Protein AF-A0A6B2G4G6-F1 (afdb_monomer)

Mean predicted aligned error: 5.39 Å

Solvent-accessible surface area (backbone atoms only — not comparable to full-atom values): 6958 Å² total; per-residue (Å²): 133,58,72,67,57,56,54,51,54,51,52,49,52,47,44,60,73,74,49,59,78,42,44,35,88,75,37,29,32,33,39,80,47,100,86,46,69,38,18,39,53,71,60,37,51,53,51,30,52,53,29,41,55,52,16,52,54,32,55,74,70,67,55,87,80,52,57,27,56,53,31,37,52,52,25,51,40,24,54,56,36,53,54,51,31,52,59,75,40,49,65,40,55,59,46,25,74,77,41,88,49,84,85,33,51,61,68,47,40,23,32,29,76,77,39,45,64,58,88,67,98,68,85,46,85,124

Secondary structure (DSSP, 8-state):
--HHHHHHHHHHHHHHHHTGGGB-SSS-PBPSSTT-SEEEHHHHHHHHHHHHHHHHHHHHTT-TTSHHHHHHHHHHHHHHHHHHHHHHTHHHHHHHHH--SSSSSPP-EEETTT-PBP-S------

Foldseek 3Di:
DDPLVVVLVVLLVCCVVPPVVQQDPAQLAGDPDPPDLKHFQVVLVVNLVSLQVSLVSCVVVVPPPCSSVVSNVSSVSSVVLQVVLVVLLVVLVVVCVVPVDQVSADARMARNNPSYGDPDDDRRPD

Structure (mmCIF, N/CA/C/O backbone):
data_AF-A0A6B2G4G6-F1
#
_entry.id   AF-A0A6B2G4G6-F1
#
loop_
_atom_site.group_PDB
_atom_site.id
_atom_site.type_symbol
_atom_site.label_atom_id
_atom_site.label_alt_id
_atom_site.label_comp_id
_atom_site.label_asym_id
_atom_site.label_entity_id
_atom_site.label_seq_id
_atom_site.pdbx_PDB_ins_code
_atom_site.Cartn_x
_atom_site.Cartn_y
_atom_site.Cartn_z
_atom_site.occupancy
_atom_site.B_iso_or_equiv
_atom_site.auth_seq_id
_atom_site.auth_comp_id
_atom_site.auth_asym_id
_atom_site.auth_atom_id
_atom_site.pdbx_PDB_model_num
ATOM 1 N N . MET A 1 1 ? -21.001 3.746 24.123 1.00 60.12 1 MET A N 1
ATOM 2 C CA . MET A 1 1 ? -20.176 3.725 22.890 1.00 60.12 1 MET A CA 1
ATOM 3 C C . MET A 1 1 ? -20.942 4.427 21.773 1.00 60.12 1 MET A C 1
ATOM 5 O O . MET A 1 1 ? -22.042 3.983 21.464 1.00 60.12 1 MET A O 1
ATOM 9 N N . SER A 1 2 ? -20.405 5.527 21.229 1.00 82.81 2 SER A N 1
ATOM 10 C CA . SER A 1 2 ? -21.056 6.351 20.190 1.00 82.81 2 SER A CA 1
A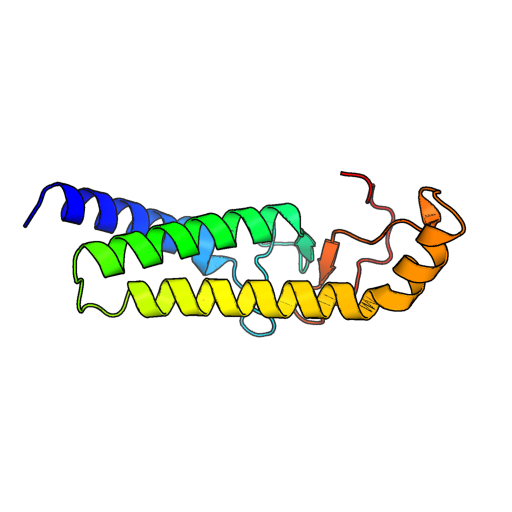TOM 11 C C . SER A 1 2 ? -21.391 5.540 18.924 1.00 82.81 2 SER A C 1
ATOM 13 O O . SER A 1 2 ? -20.616 4.662 18.540 1.00 82.81 2 SER A O 1
ATOM 15 N N . ASP A 1 3 ? -22.519 5.831 18.263 1.00 88.19 3 ASP A N 1
ATOM 16 C CA . ASP A 1 3 ? -22.937 5.181 17.004 1.00 88.19 3 ASP A CA 1
ATOM 17 C C . ASP A 1 3 ? -21.853 5.284 15.913 1.00 88.19 3 ASP A C 1
ATOM 19 O O . ASP A 1 3 ? -21.545 4.311 15.221 1.00 88.19 3 ASP A O 1
ATOM 23 N N . LYS A 1 4 ? -21.164 6.433 15.851 1.00 88.25 4 LYS A N 1
ATOM 24 C CA . LYS A 1 4 ? -20.021 6.665 14.952 1.00 88.25 4 LYS A CA 1
ATOM 25 C C . LYS A 1 4 ? -18.893 5.656 15.186 1.00 88.25 4 LYS A C 1
ATOM 27 O O . LYS A 1 4 ? -18.374 5.078 14.237 1.00 88.25 4 LYS A O 1
ATOM 32 N N . MET A 1 5 ? -18.569 5.384 16.450 1.00 89.19 5 MET A N 1
ATOM 33 C CA . MET A 1 5 ? -17.519 4.432 16.821 1.00 89.19 5 MET A CA 1
ATOM 34 C C . MET A 1 5 ? -17.897 2.992 16.439 1.00 89.19 5 MET A C 1
ATOM 36 O O . MET A 1 5 ? -17.041 2.217 16.020 1.00 89.19 5 MET A O 1
ATOM 40 N N . LYS A 1 6 ? -19.178 2.612 16.549 1.00 91.00 6 LYS A N 1
ATOM 41 C CA . LYS A 1 6 ? -19.642 1.278 16.123 1.00 91.00 6 LYS A CA 1
ATOM 42 C C . LYS A 1 6 ? -19.484 1.092 14.612 1.00 91.00 6 LYS A C 1
ATOM 44 O O . LYS A 1 6 ? -18.947 0.073 14.182 1.00 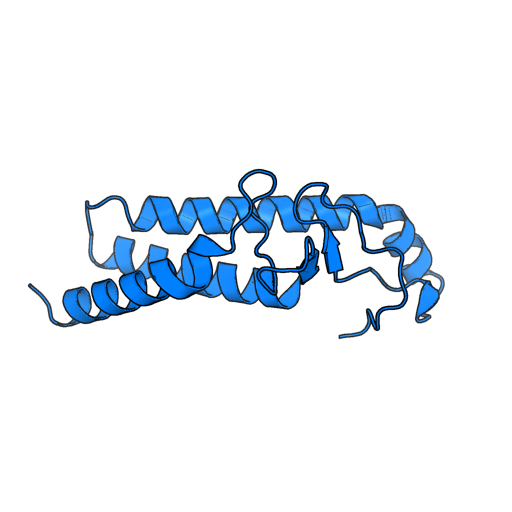91.00 6 LYS A O 1
ATOM 49 N N . LYS A 1 7 ? -19.889 2.091 13.819 1.00 93.19 7 LYS A N 1
ATOM 50 C CA . LYS A 1 7 ? -19.714 2.090 12.355 1.00 93.19 7 LYS A CA 1
ATOM 51 C C . LYS A 1 7 ? -18.239 2.030 11.963 1.00 93.19 7 LYS A C 1
ATOM 53 O O . LYS A 1 7 ? -17.868 1.211 11.130 1.00 93.19 7 LYS A O 1
ATOM 58 N N . LEU A 1 8 ? -17.390 2.818 12.619 1.00 94.19 8 LEU A N 1
ATOM 59 C CA . LEU A 1 8 ? -15.960 2.846 12.325 1.00 94.19 8 LEU A CA 1
ATOM 60 C C . LEU A 1 8 ? -15.270 1.506 12.633 1.00 94.19 8 LEU A C 1
ATOM 62 O O . LEU A 1 8 ? -14.491 1.017 11.819 1.00 94.19 8 LEU A O 1
ATOM 66 N N . LYS A 1 9 ? -15.620 0.842 13.745 1.00 93.31 9 LYS A N 1
ATOM 67 C CA . LYS A 1 9 ? -15.131 -0.520 14.031 1.00 93.31 9 LYS A CA 1
ATOM 68 C C . LYS A 1 9 ? -15.589 -1.543 12.991 1.00 93.31 9 LYS A C 1
ATOM 70 O O . LYS A 1 9 ? -14.820 -2.441 12.659 1.00 93.31 9 LYS A O 1
ATOM 75 N N . LYS A 1 10 ? -16.807 -1.402 12.459 1.00 95.75 10 LYS A N 1
ATOM 76 C CA . LYS A 1 10 ? -17.302 -2.248 11.364 1.00 95.75 10 LYS A CA 1
ATOM 77 C C . LYS A 1 10 ? -16.481 -2.045 10.086 1.00 95.75 10 LYS A C 1
ATOM 79 O O . LYS A 1 10 ? -16.054 -3.028 9.494 1.00 95.75 10 LYS A O 1
ATOM 84 N N . TYR A 1 11 ? -16.198 -0.800 9.699 1.00 95.44 11 TYR A N 1
ATOM 85 C CA . TYR A 1 11 ? -15.346 -0.520 8.536 1.00 95.44 11 TYR A CA 1
ATOM 86 C C . TYR A 1 11 ? -13.918 -1.025 8.719 1.00 95.44 11 TYR A C 1
ATOM 88 O O . TYR A 1 11 ? -13.370 -1.635 7.809 1.00 95.44 11 TYR A O 1
ATOM 96 N N . TYR A 1 12 ? -13.342 -0.853 9.908 1.00 96.19 12 TYR A N 1
ATOM 97 C CA . TYR A 1 12 ? -12.037 -1.429 10.220 1.00 96.19 12 TYR A CA 1
ATOM 98 C C . TYR A 1 12 ? -12.035 -2.954 10.101 1.00 96.19 12 TYR A C 1
ATOM 100 O O . TYR A 1 12 ? -11.097 -3.518 9.552 1.00 96.19 12 TYR A O 1
ATOM 108 N N . SER A 1 13 ? -13.093 -3.627 10.565 1.00 96.56 13 SER A N 1
ATOM 109 C CA . SER A 1 13 ? -13.232 -5.073 10.381 1.00 96.56 13 SER A CA 1
ATOM 110 C C . SER A 1 13 ? -13.229 -5.453 8.899 1.00 96.56 13 SER A C 1
ATOM 112 O O . SER A 1 13 ? -12.512 -6.376 8.533 1.00 96.56 13 SER A O 1
ATOM 114 N N . TYR A 1 14 ? -13.934 -4.714 8.036 1.00 97.00 14 TYR A N 1
ATOM 115 C CA . TYR A 1 14 ? -13.871 -4.949 6.591 1.00 97.00 14 TYR A CA 1
ATOM 116 C C . TYR A 1 14 ? -12.460 -4.762 6.037 1.00 97.00 14 TYR A C 1
ATOM 118 O O . TYR A 1 14 ? -11.921 -5.694 5.453 1.00 97.00 14 TYR A O 1
ATOM 126 N N . ILE A 1 15 ? -11.817 -3.626 6.315 1.00 96.75 15 ILE A N 1
ATOM 127 C CA . ILE A 1 15 ? -10.438 -3.344 5.887 1.00 96.75 15 ILE A CA 1
ATOM 128 C C . ILE A 1 15 ? -9.482 -4.473 6.301 1.00 96.75 15 ILE A C 1
ATOM 130 O O . ILE A 1 15 ? -8.673 -4.936 5.496 1.00 96.75 15 ILE A O 1
ATOM 134 N N . LYS A 1 16 ? -9.606 -4.951 7.542 1.00 95.88 16 LYS A N 1
ATOM 135 C CA . LYS A 1 16 ? -8.754 -6.001 8.101 1.00 95.88 16 LYS A CA 1
ATOM 136 C C . LYS A 1 16 ? -8.915 -7.353 7.407 1.00 95.88 16 LYS A C 1
ATOM 138 O O . LYS A 1 16 ? -7.971 -8.134 7.406 1.00 95.88 16 LYS A O 1
ATOM 143 N N . H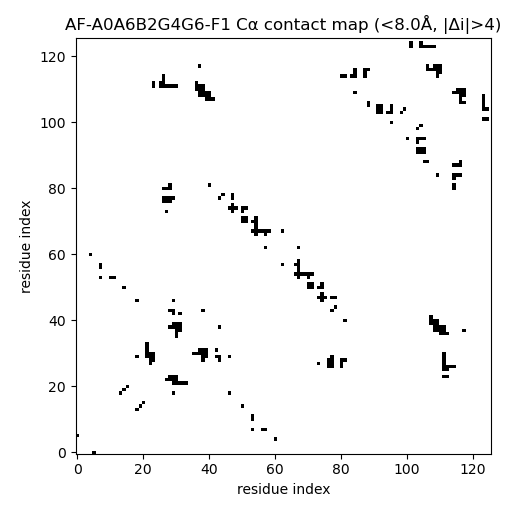IS A 1 17 ? -10.082 -7.631 6.835 1.00 95.00 17 HIS A N 1
ATOM 144 C CA . HIS A 1 17 ? -10.363 -8.902 6.171 1.00 95.00 17 HIS A CA 1
ATOM 145 C C . HIS A 1 17 ? -10.272 -8.837 4.645 1.00 95.00 17 HIS A C 1
ATOM 147 O O . HIS A 1 17 ? -10.121 -9.885 4.030 1.00 95.00 17 HIS A O 1
ATOM 153 N N . THR A 1 18 ? -10.353 -7.651 4.033 1.00 93.50 18 THR A N 1
ATOM 154 C CA . THR A 1 18 ? -10.410 -7.521 2.566 1.00 93.50 18 THR A CA 1
ATOM 155 C C . THR A 1 18 ? -9.251 -6.750 1.949 1.00 93.50 18 THR A C 1
ATOM 157 O O . THR A 1 18 ? -9.052 -6.869 0.750 1.00 93.50 18 THR A O 1
ATOM 160 N N . ILE A 1 19 ? -8.521 -5.927 2.712 1.00 94.62 19 ILE A N 1
ATOM 161 C CA . ILE A 1 19 ? -7.429 -5.091 2.180 1.00 94.62 19 ILE A CA 1
ATOM 162 C C . ILE A 1 19 ? -6.097 -5.498 2.802 1.00 94.62 19 ILE A C 1
ATOM 164 O O . ILE A 1 19 ? -5.180 -5.894 2.092 1.00 94.62 19 ILE A O 1
ATOM 168 N N . LEU A 1 20 ? -5.992 -5.436 4.134 1.00 95.06 20 LEU A N 1
ATOM 169 C CA . LEU A 1 20 ? -4.731 -5.697 4.839 1.00 95.06 20 LEU A CA 1
ATOM 170 C C . LEU A 1 20 ? -4.097 -7.070 4.549 1.00 95.06 20 LEU A C 1
ATOM 172 O O . LEU A 1 20 ? -2.871 -7.108 4.468 1.00 95.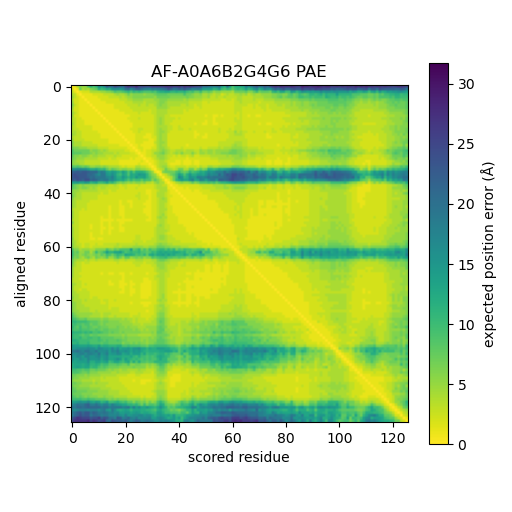06 20 LEU A O 1
ATOM 176 N N . PRO A 1 21 ? -4.855 -8.171 4.350 1.00 93.25 21 PRO A N 1
ATOM 177 C CA . PRO A 1 21 ? -4.256 -9.473 4.053 1.00 93.25 21 PRO A CA 1
ATOM 178 C C . PRO A 1 21 ? -3.446 -9.507 2.752 1.00 93.25 21 PRO A C 1
ATOM 180 O O . PRO A 1 21 ? -2.545 -10.325 2.629 1.00 93.25 21 PRO A O 1
ATOM 183 N N . TYR A 1 22 ? -3.740 -8.608 1.810 1.00 92.56 22 TYR A N 1
ATOM 184 C CA . TYR A 1 22 ? -3.100 -8.570 0.494 1.00 92.56 22 TYR A CA 1
ATOM 185 C C . TYR A 1 22 ? -1.863 -7.666 0.445 1.00 92.56 22 TYR A C 1
ATOM 187 O O . TYR A 1 22 ? -1.264 -7.509 -0.621 1.00 92.56 22 TYR A O 1
ATOM 195 N N . GLN A 1 23 ? -1.475 -7.041 1.565 1.00 94.12 23 GLN A N 1
ATOM 196 C CA . GLN A 1 23 ? -0.286 -6.196 1.613 1.00 94.12 23 GLN A CA 1
ATOM 197 C C . GLN A 1 23 ? 0.991 -7.035 1.747 1.00 94.12 23 GLN A C 1
ATOM 199 O O . GLN A 1 23 ? 1.160 -7.784 2.707 1.00 94.12 23 GLN A O 1
ATOM 204 N N . SER A 1 24 ? 1.942 -6.837 0.837 1.00 93.12 24 SER A N 1
ATOM 205 C CA . SER A 1 24 ? 3.273 -7.447 0.915 1.00 93.12 24 SER A CA 1
ATOM 206 C C . SER A 1 24 ? 4.071 -6.973 2.140 1.00 93.12 24 SER A C 1
ATOM 208 O O . SER A 1 24 ? 4.071 -5.796 2.523 1.00 93.12 24 SER A O 1
ATOM 210 N N . SER A 1 25 ? 4.825 -7.889 2.749 1.00 90.56 25 SER A N 1
ATOM 211 C CA . SER A 1 25 ? 5.717 -7.575 3.870 1.00 90.56 25 SER A CA 1
ATOM 212 C C . SER A 1 25 ? 6.951 -6.782 3.451 1.00 90.56 25 SER A C 1
ATOM 214 O O . SER A 1 25 ? 7.467 -6.019 4.266 1.00 90.56 25 SER A O 1
ATOM 216 N N . ASP A 1 26 ? 7.399 -6.909 2.204 1.00 90.81 26 ASP A N 1
ATOM 217 C CA . ASP A 1 26 ? 8.628 -6.277 1.719 1.00 90.81 26 ASP A CA 1
ATOM 218 C C . ASP A 1 26 ? 8.383 -4.798 1.413 1.00 90.81 26 ASP A C 1
ATOM 220 O O . ASP A 1 26 ? 8.716 -3.917 2.212 1.00 90.81 26 ASP A O 1
ATOM 224 N N . LEU A 1 27 ? 7.696 -4.518 0.305 1.00 92.81 27 LEU A N 1
ATOM 225 C CA . LEU A 1 27 ? 7.444 -3.157 -0.156 1.00 92.81 27 LEU A CA 1
ATOM 226 C C . LEU A 1 27 ? 6.130 -2.586 0.383 1.00 92.81 27 LEU A C 1
ATOM 228 O O . LEU A 1 27 ? 5.944 -1.377 0.414 1.00 92.81 27 LEU A O 1
ATOM 232 N N . GLY A 1 28 ? 5.198 -3.390 0.883 1.00 94.38 28 GLY A N 1
ATOM 233 C CA . GLY A 1 28 ? 3.908 -2.850 1.315 1.00 94.38 28 GLY A CA 1
ATOM 234 C C . GLY A 1 28 ? 2.986 -2.469 0.156 1.00 94.38 28 GLY A C 1
ATOM 235 O O . GLY A 1 28 ? 2.030 -1.728 0.375 1.00 94.38 28 GLY A O 1
ATOM 236 N N . LEU A 1 29 ? 3.265 -2.959 -1.053 1.00 95.25 29 LEU A N 1
ATOM 237 C CA . LEU A 1 29 ? 2.312 -2.966 -2.161 1.00 95.25 29 LEU A CA 1
ATOM 238 C C . LEU A 1 29 ? 1.245 -4.039 -1.920 1.00 95.25 29 LEU A C 1
ATOM 240 O O . LEU A 1 29 ? 1.546 -5.102 -1.374 1.00 95.25 29 LEU A O 1
ATOM 244 N N . PHE A 1 30 ? 0.021 -3.752 -2.334 1.00 94.50 30 PHE A N 1
ATOM 245 C CA . PHE A 1 30 ? -1.109 -4.664 -2.369 1.00 94.50 30 PHE A CA 1
ATOM 246 C C . PHE A 1 30 ? -1.102 -5.451 -3.675 1.00 94.50 30 PHE A C 1
ATOM 248 O O . PHE A 1 30 ? -1.034 -4.854 -4.758 1.00 94.50 30 PHE A O 1
ATOM 255 N N . SER A 1 31 ? -1.189 -6.775 -3.560 1.00 91.94 31 SER A N 1
ATOM 256 C CA . SER A 1 31 ? -1.441 -7.640 -4.709 1.00 91.94 31 SER A CA 1
ATOM 257 C C . SER A 1 31 ? -2.900 -7.535 -5.154 1.00 91.94 31 SER A C 1
ATOM 259 O O . SER A 1 31 ? -3.803 -7.333 -4.339 1.00 91.94 31 SER A O 1
ATOM 261 N N . ARG A 1 32 ? -3.124 -7.677 -6.462 1.00 77.19 32 ARG A N 1
ATOM 262 C CA . ARG A 1 32 ? -4.456 -7.707 -7.071 1.00 77.19 32 ARG A CA 1
ATOM 263 C C . ARG A 1 32 ? -5.208 -9.014 -6.764 1.00 77.19 32 ARG A C 1
ATOM 265 O O . ARG A 1 32 ? -6.429 -8.966 -6.650 1.00 77.19 32 ARG A O 1
ATOM 272 N N . PHE A 1 33 ? -4.504 -10.144 -6.600 1.00 65.06 33 PHE A N 1
ATOM 273 C CA . PHE A 1 33 ? -5.071 -11.477 -6.317 1.00 65.06 33 PHE A CA 1
ATOM 274 C C . PHE A 1 33 ? -4.050 -12.409 -5.637 1.00 65.06 33 PHE A C 1
ATOM 276 O O . PHE A 1 33 ? -2.850 -12.244 -5.816 1.00 65.06 33 PHE A O 1
ATOM 283 N N . ASP A 1 34 ? -4.518 -13.452 -4.939 1.00 58.59 34 ASP A N 1
ATOM 284 C CA . ASP A 1 34 ? -3.664 -14.427 -4.224 1.00 58.59 34 ASP A CA 1
ATOM 285 C C . ASP A 1 34 ? -2.633 -15.170 -5.106 1.00 58.59 34 ASP A C 1
ATOM 287 O O . ASP A 1 34 ? -1.708 -15.779 -4.574 1.00 58.59 34 ASP A O 1
ATOM 291 N N . SER A 1 35 ? -2.777 -15.152 -6.438 1.00 57.66 35 SER A 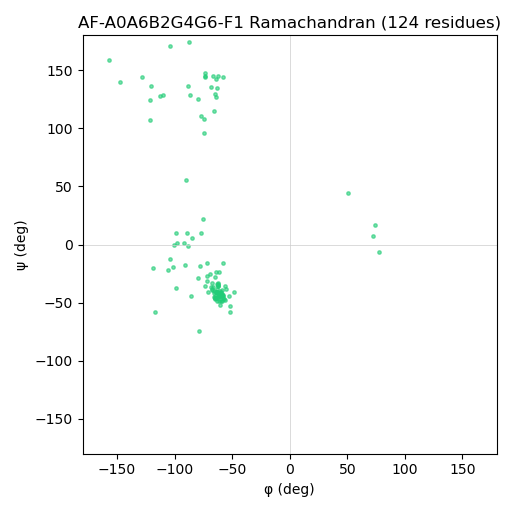N 1
ATOM 292 C CA . SER A 1 35 ? -1.910 -15.891 -7.369 1.00 57.66 35 SER A CA 1
ATOM 293 C C . SER A 1 35 ? -0.881 -15.045 -8.119 1.00 57.66 35 SER A C 1
ATOM 295 O O . SER A 1 35 ? 0.012 -15.624 -8.734 1.00 57.66 35 SER A O 1
ATOM 297 N N . ASP A 1 36 ? -0.993 -13.714 -8.092 1.00 70.00 36 ASP A N 1
ATOM 298 C CA . ASP A 1 36 ? -0.089 -12.833 -8.832 1.00 70.00 36 ASP A CA 1
ATOM 299 C C . ASP A 1 36 ? 0.825 -12.069 -7.875 1.00 70.00 36 ASP A C 1
ATOM 301 O O . ASP A 1 36 ? 0.376 -11.369 -6.966 1.00 70.00 36 ASP A O 1
ATOM 305 N N . ASN A 1 37 ? 2.131 -12.128 -8.133 1.00 87.56 37 ASN A N 1
ATOM 306 C CA . ASN A 1 37 ? 3.140 -11.337 -7.420 1.00 87.56 37 ASN A CA 1
ATOM 307 C C . ASN A 1 37 ? 3.137 -9.862 -7.859 1.00 87.56 37 ASN A C 1
ATOM 309 O O . ASN A 1 37 ? 4.142 -9.174 -7.702 1.00 87.56 37 ASN A O 1
ATOM 313 N N . PHE A 1 38 ? 2.036 -9.362 -8.426 1.00 90.44 38 PHE A N 1
ATOM 314 C CA . PHE A 1 38 ? 1.967 -8.050 -9.057 1.00 90.44 38 PHE A CA 1
ATOM 315 C C . PHE A 1 38 ? 0.920 -7.138 -8.413 1.00 90.44 38 PHE A C 1
ATOM 317 O O . PHE A 1 38 ? -0.216 -7.527 -8.139 1.00 90.44 38 PHE A O 1
ATOM 324 N N . GLY A 1 39 ? 1.315 -5.884 -8.201 1.00 92.12 39 GLY A N 1
ATOM 325 C CA . GLY A 1 39 ? 0.478 -4.810 -7.690 1.00 92.12 39 GLY A CA 1
ATOM 326 C C . GLY A 1 39 ? 0.258 -3.747 -8.758 1.00 92.12 39 GLY A C 1
ATOM 327 O O . GLY A 1 39 ? 1.210 -3.225 -9.340 1.00 92.12 39 GLY A O 1
ATOM 328 N N . HIS A 1 40 ? -1.005 -3.401 -9.007 1.00 92.19 40 HIS A N 1
ATOM 329 C CA . HIS A 1 40 ? -1.354 -2.330 -9.934 1.00 92.19 40 HIS A CA 1
ATOM 330 C C . HIS A 1 40 ? -1.404 -0.977 -9.213 1.00 92.19 40 HIS A C 1
ATOM 332 O O . HIS A 1 40 ? -2.015 -0.866 -8.143 1.00 92.19 40 HIS A O 1
ATOM 338 N N . VAL A 1 41 ? -0.841 0.077 -9.815 1.00 92.44 41 VAL A N 1
ATOM 339 C CA . VAL A 1 41 ? -0.779 1.435 -9.230 1.00 92.44 41 VAL A CA 1
ATOM 340 C C . VAL A 1 41 ? -2.152 1.914 -8.771 1.00 92.44 41 VAL A C 1
ATOM 342 O O . VAL A 1 41 ? -2.327 2.289 -7.615 1.00 92.44 41 VAL A O 1
ATOM 345 N N . ARG A 1 42 ? -3.148 1.870 -9.664 1.00 92.50 42 ARG A N 1
ATOM 346 C CA . ARG A 1 42 ? -4.506 2.368 -9.382 1.00 92.50 42 ARG A CA 1
ATOM 347 C C . ARG A 1 42 ? -5.154 1.680 -8.177 1.00 92.50 42 ARG A C 1
ATOM 349 O O . ARG A 1 42 ? -5.758 2.344 -7.342 1.00 92.50 42 ARG A O 1
ATOM 356 N N . GLU A 1 43 ? -5.016 0.362 -8.074 1.00 92.88 43 GLU A N 1
ATOM 357 C CA . GLU A 1 43 ? -5.630 -0.422 -6.995 1.00 92.88 43 GLU A CA 1
ATOM 358 C C . GLU A 1 43 ? -4.949 -0.148 -5.659 1.00 92.88 43 GLU A C 1
ATOM 360 O O . GLU A 1 43 ? -5.616 0.051 -4.644 1.00 92.88 43 GLU A O 1
ATOM 365 N N . ASN A 1 44 ? -3.622 -0.039 -5.685 1.00 95.75 44 ASN A N 1
ATOM 366 C CA . ASN A 1 44 ? -2.829 0.358 -4.533 1.00 95.75 44 ASN A CA 1
ATOM 367 C C . ASN A 1 44 ? -3.221 1.755 -4.035 1.00 95.75 44 ASN A C 1
ATOM 369 O O . ASN A 1 44 ? -3.432 1.941 -2.838 1.00 95.75 44 ASN A O 1
ATOM 373 N N . VAL A 1 45 ? -3.411 2.721 -4.940 1.00 96.50 45 VAL A N 1
ATOM 374 C CA . VAL A 1 45 ? -3.876 4.072 -4.587 1.00 96.50 45 VAL A CA 1
ATOM 375 C C . VAL A 1 45 ? -5.272 4.037 -3.953 1.00 96.50 45 VAL A C 1
ATOM 377 O O . VAL A 1 45 ? -5.494 4.702 -2.941 1.00 96.50 45 VAL A O 1
ATOM 380 N N . TYR A 1 46 ? -6.207 3.234 -4.470 1.00 96.00 46 TYR A N 1
ATOM 381 C CA . TYR A 1 46 ? -7.527 3.074 -3.843 1.00 96.00 46 TYR A CA 1
ATOM 382 C C . TYR A 1 46 ? -7.442 2.464 -2.440 1.00 96.00 46 TYR A C 1
ATOM 384 O O . TYR A 1 46 ? -8.113 2.948 -1.522 1.00 96.00 46 TYR A O 1
ATOM 392 N N . CYS A 1 47 ? -6.579 1.464 -2.243 1.00 96.06 47 CYS A N 1
ATOM 393 C CA . CYS A 1 47 ? -6.321 0.890 -0.924 1.00 96.06 47 CYS A CA 1
ATOM 394 C C . CYS A 1 47 ? -5.750 1.946 0.034 1.00 96.06 47 CYS A C 1
ATOM 396 O O . CYS A 1 47 ? -6.278 2.126 1.130 1.00 96.06 47 CYS A O 1
ATOM 398 N N . VAL A 1 48 ? -4.737 2.708 -0.392 1.00 97.69 48 VAL A N 1
ATOM 399 C CA . VAL A 1 48 ? -4.131 3.798 0.393 1.00 97.69 48 VAL A CA 1
ATOM 400 C C . VAL A 1 48 ? -5.170 4.831 0.817 1.00 97.69 48 VAL A C 1
ATOM 402 O O . VAL A 1 48 ? -5.214 5.192 1.992 1.00 97.69 48 VAL A O 1
ATOM 405 N N . ILE A 1 49 ? -6.020 5.297 -0.103 1.00 97.75 49 ILE A N 1
ATOM 406 C CA . ILE A 1 49 ? -7.056 6.295 0.205 1.00 97.75 49 ILE A CA 1
ATOM 407 C C . ILE A 1 49 ? -8.024 5.749 1.259 1.00 97.75 49 ILE A C 1
ATOM 409 O O . ILE A 1 49 ? -8.358 6.457 2.209 1.00 97.75 49 ILE A O 1
ATOM 413 N N . CYS A 1 50 ? -8.443 4.487 1.127 1.00 97.12 50 CYS A N 1
ATOM 414 C CA . CYS A 1 50 ? -9.317 3.830 2.097 1.00 97.12 50 CYS A CA 1
ATOM 415 C C . CYS A 1 50 ? -8.682 3.784 3.498 1.00 97.12 50 CYS A C 1
ATOM 417 O O . CYS A 1 50 ? -9.307 4.190 4.482 1.00 97.12 50 CYS A O 1
ATOM 419 N N . LEU A 1 51 ? -7.423 3.347 3.581 1.00 98.00 51 LEU A N 1
ATOM 420 C CA . LEU A 1 51 ? -6.668 3.237 4.830 1.00 98.00 51 LEU A CA 1
ATOM 421 C C . LEU A 1 51 ? -6.427 4.602 5.479 1.00 98.00 51 LEU A C 1
ATOM 423 O O . LEU A 1 51 ? -6.639 4.763 6.681 1.00 98.00 51 LEU A O 1
ATOM 427 N N . TRP A 1 52 ? -6.041 5.598 4.682 1.00 98.06 52 TRP A N 1
ATOM 428 C CA . TRP A 1 52 ? -5.795 6.960 5.145 1.00 98.06 52 TRP A CA 1
ATOM 429 C C . TRP A 1 52 ? -7.074 7.636 5.647 1.00 98.06 52 TRP A C 1
ATOM 431 O O . TRP A 1 52 ? -7.096 8.224 6.725 1.00 98.06 52 TRP A O 1
ATOM 441 N N . ALA A 1 53 ? -8.183 7.510 4.916 1.00 97.44 53 ALA A N 1
ATOM 442 C CA . ALA A 1 53 ? -9.464 8.056 5.357 1.00 97.44 53 ALA A CA 1
ATOM 443 C C . ALA A 1 53 ? -9.927 7.415 6.677 1.00 97.44 53 ALA A C 1
ATOM 445 O O . ALA A 1 53 ? -10.388 8.111 7.586 1.00 97.44 53 ALA A O 1
ATOM 446 N N . ALA A 1 54 ? -9.766 6.095 6.813 1.00 96.56 54 ALA A N 1
ATOM 447 C CA . ALA A 1 54 ? -10.085 5.386 8.045 1.00 96.56 54 ALA A CA 1
ATOM 448 C C . ALA A 1 54 ? -9.163 5.794 9.208 1.00 96.56 54 ALA A C 1
ATOM 450 O O . ALA A 1 54 ? -9.655 5.982 10.323 1.00 96.56 54 ALA A O 1
ATOM 451 N N . SER A 1 55 ? -7.861 5.995 8.968 1.00 97.06 55 SER A N 1
ATOM 452 C CA . SER A 1 55 ? -6.922 6.450 10.002 1.00 97.06 55 SER A CA 1
ATOM 453 C C . SER A 1 55 ? -7.297 7.836 10.531 1.00 97.06 55 SER A C 1
ATOM 455 O O . SER A 1 55 ? -7.385 8.025 11.745 1.00 97.06 55 SER A O 1
ATOM 457 N N . LEU A 1 56 ? -7.626 8.779 9.641 1.00 96.62 56 LEU A N 1
ATOM 458 C CA . LEU A 1 56 ? -8.105 10.112 10.007 1.00 96.62 56 LEU A CA 1
ATOM 459 C C . LEU A 1 56 ? -9.402 10.048 10.819 1.00 96.62 56 LEU A C 1
ATOM 461 O O . LEU A 1 56 ? -9.536 10.750 11.821 1.00 96.62 56 LEU A O 1
ATOM 465 N N . ALA A 1 57 ? -10.339 9.177 10.436 1.00 95.75 57 ALA A N 1
ATOM 466 C CA . ALA A 1 57 ? -11.580 8.989 11.180 1.00 95.75 57 ALA A CA 1
ATOM 467 C C . ALA A 1 57 ? -11.334 8.447 12.600 1.00 95.75 57 ALA A C 1
ATOM 469 O O . ALA A 1 57 ? -11.999 8.897 13.532 1.00 95.75 57 ALA A O 1
ATOM 470 N N . PHE A 1 58 ? -10.374 7.530 12.785 1.00 95.06 58 PHE A N 1
ATOM 471 C CA . PHE A 1 58 ? -9.985 7.032 14.113 1.00 95.06 58 PHE A CA 1
ATOM 472 C C . PHE A 1 58 ? -9.302 8.103 14.969 1.00 95.06 58 PHE A C 1
ATOM 474 O O . PHE A 1 58 ? -9.606 8.198 16.157 1.00 95.06 58 PHE A O 1
ATOM 481 N N . LYS A 1 59 ? -8.448 8.945 14.373 1.00 94.25 59 LYS A N 1
ATOM 482 C CA . LYS A 1 59 ? -7.849 10.102 15.062 1.00 94.25 59 LYS A CA 1
ATOM 483 C C . LYS A 1 59 ? -8.913 11.106 15.499 1.00 94.25 59 LYS A C 1
ATOM 485 O O . LYS A 1 59 ? -8.869 11.603 16.615 1.00 94.25 59 LYS A O 1
ATOM 490 N N . TYR A 1 60 ? -9.897 11.374 14.640 1.00 93.94 60 TYR A N 1
ATOM 491 C CA . TYR A 1 60 ? -10.971 12.323 14.933 1.00 93.94 60 TYR A CA 1
ATOM 492 C C . TYR A 1 60 ? -11.829 11.911 16.137 1.00 93.94 60 TYR A C 1
ATOM 494 O O . TYR A 1 60 ? -12.301 12.765 16.882 1.00 93.94 60 TYR A O 1
ATOM 502 N N . VAL A 1 61 ? -12.046 10.607 16.335 1.00 92.06 61 VAL A N 1
ATOM 503 C CA . VAL A 1 61 ? -12.801 10.088 17.489 1.00 92.06 61 VAL A CA 1
ATOM 504 C C . VAL A 1 61 ? -11.925 9.803 18.714 1.00 92.06 61 VAL A C 1
ATOM 506 O O . VAL A 1 61 ? -12.427 9.192 19.657 1.00 92.06 61 VAL A O 1
ATOM 509 N N . ASP A 1 62 ? -10.655 10.224 18.684 1.00 86.69 62 ASP A N 1
ATOM 510 C CA . ASP A 1 62 ? -9.654 10.045 19.744 1.00 86.69 62 ASP A CA 1
ATOM 511 C C . ASP A 1 62 ? -9.548 8.588 20.236 1.00 86.69 62 ASP A C 1
ATOM 513 O O . ASP A 1 62 ? -9.563 8.273 21.427 1.00 86.69 62 ASP A O 1
ATOM 517 N N . ASP A 1 63 ? -9.524 7.647 19.285 1.00 85.94 63 ASP A N 1
ATOM 518 C CA . ASP A 1 63 ? -9.410 6.228 19.607 1.00 85.94 63 ASP A CA 1
ATOM 519 C C . ASP A 1 63 ? -7.964 5.859 19.985 1.00 85.94 63 ASP A C 1
ATOM 521 O O . ASP A 1 63 ? -7.074 5.779 19.139 1.00 85.94 63 ASP A O 1
ATOM 525 N N . ALA A 1 64 ? -7.745 5.542 21.262 1.00 86.50 64 ALA A N 1
ATOM 526 C CA . ALA A 1 64 ? -6.437 5.159 21.802 1.00 86.50 64 ALA A CA 1
ATOM 527 C C . ALA A 1 64 ? -6.000 3.714 21.468 1.00 86.50 64 ALA A C 1
ATOM 529 O O . ALA A 1 64 ? -5.030 3.215 22.034 1.00 86.50 64 ALA A O 1
ATOM 530 N N . SER A 1 65 ? -6.700 2.995 20.581 1.00 87.31 65 SER A N 1
ATOM 531 C CA . SER A 1 65 ? -6.433 1.566 20.353 1.00 87.31 65 SER A CA 1
ATOM 532 C C . SER A 1 65 ? -5.317 1.269 19.345 1.00 87.31 65 SER A C 1
ATOM 534 O O . SER A 1 65 ? -5.118 0.112 18.983 1.00 87.31 65 SER A O 1
ATOM 536 N N . GLY A 1 66 ? -4.618 2.296 18.852 1.00 92.38 66 GLY A N 1
ATOM 537 C CA . GLY A 1 66 ? -3.511 2.156 17.896 1.00 92.38 66 GLY A CA 1
ATOM 538 C C . GLY A 1 66 ? -3.935 1.895 16.446 1.00 92.38 66 GLY A C 1
ATOM 539 O O . GLY A 1 66 ? -3.096 1.950 15.552 1.00 92.38 66 GLY A O 1
ATOM 540 N N . LYS A 1 67 ? -5.232 1.693 16.173 1.00 94.56 67 LYS A N 1
ATOM 541 C CA . LYS A 1 67 ? -5.753 1.443 14.814 1.00 94.56 67 LYS A CA 1
ATOM 542 C C . LYS A 1 67 ? -5.436 2.569 13.837 1.00 94.56 67 LYS A C 1
ATOM 544 O O . LYS A 1 67 ? -5.121 2.307 12.684 1.00 94.56 67 LYS A O 1
ATOM 549 N N . ALA A 1 68 ? -5.512 3.819 14.293 1.00 95.94 68 ALA A N 1
ATOM 550 C CA . ALA A 1 68 ? -5.132 4.963 13.472 1.00 95.94 68 ALA A CA 1
ATOM 551 C C . ALA A 1 68 ? -3.682 4.845 12.981 1.00 95.94 68 ALA A C 1
ATOM 553 O O . ALA A 1 68 ? -3.426 5.013 11.793 1.00 95.94 68 ALA A O 1
ATOM 554 N N . TYR A 1 69 ? -2.766 4.511 13.892 1.00 96.31 69 TYR A N 1
ATOM 555 C CA . TYR A 1 69 ? -1.343 4.373 13.603 1.00 96.31 69 TYR A CA 1
ATOM 556 C C . TYR A 1 69 ? -1.070 3.213 12.641 1.00 96.31 69 TYR A C 1
ATOM 558 O O . TYR A 1 69 ? -0.369 3.397 11.653 1.00 96.31 69 TYR A O 1
ATOM 566 N N . GLU A 1 70 ? -1.671 2.043 12.889 1.00 96.00 70 GLU A N 1
ATOM 567 C CA . GLU A 1 70 ? -1.580 0.874 12.003 1.00 96.00 70 GLU A CA 1
ATOM 568 C C . GLU A 1 70 ? -1.957 1.243 10.560 1.00 96.00 70 GLU A C 1
ATOM 570 O O . GLU A 1 70 ? -1.136 1.126 9.653 1.00 96.00 70 GLU A O 1
ATOM 575 N N . LEU A 1 71 ? -3.171 1.767 10.359 1.00 97.69 71 LEU A N 1
ATOM 576 C CA . LEU A 1 71 ? -3.690 2.099 9.030 1.00 97.69 71 LEU A CA 1
ATOM 577 C C . LEU A 1 71 ? -2.867 3.191 8.332 1.00 97.69 71 LEU A C 1
ATOM 579 O O . LEU A 1 71 ? -2.618 3.113 7.129 1.00 97.69 71 LEU A O 1
ATOM 583 N N . GLU A 1 72 ? -2.445 4.209 9.081 1.00 97.56 72 GLU A N 1
ATOM 584 C CA . GLU A 1 72 ? -1.607 5.293 8.575 1.00 97.56 72 GLU A CA 1
ATOM 585 C C . GLU A 1 72 ? -0.243 4.787 8.103 1.00 97.56 72 GLU A C 1
ATOM 587 O O . GLU A 1 72 ? 0.173 5.094 6.986 1.00 97.56 72 GLU A O 1
ATOM 592 N N . HIS A 1 73 ? 0.442 3.977 8.909 1.00 97.19 73 HIS A N 1
ATOM 593 C CA . HIS A 1 73 ? 1.755 3.451 8.549 1.00 97.19 73 HIS A CA 1
ATOM 594 C C . HIS A 1 73 ? 1.683 2.453 7.390 1.00 97.19 73 HIS A C 1
ATOM 596 O O . HIS A 1 73 ? 2.544 2.484 6.510 1.00 97.19 73 HIS A O 1
ATOM 602 N N . THR A 1 74 ? 0.632 1.634 7.328 1.00 97.75 74 THR A N 1
ATOM 603 C CA . THR A 1 74 ? 0.322 0.772 6.179 1.00 97.75 74 THR A CA 1
ATOM 604 C C . THR A 1 74 ? 0.161 1.595 4.896 1.00 97.75 74 THR A C 1
ATOM 606 O O . THR A 1 74 ? 0.770 1.259 3.877 1.00 97.75 74 THR A O 1
ATOM 609 N N . ALA A 1 75 ? -0.587 2.704 4.945 1.00 98.19 75 ALA A N 1
ATOM 610 C CA . ALA A 1 75 ? -0.772 3.608 3.809 1.00 98.19 75 ALA A CA 1
ATOM 611 C C . ALA A 1 75 ? 0.541 4.297 3.385 1.00 98.19 75 ALA A C 1
ATOM 613 O O . ALA A 1 75 ? 0.880 4.315 2.200 1.00 98.19 75 ALA A O 1
ATOM 614 N N . ILE A 1 76 ? 1.314 4.815 4.347 1.00 97.88 76 ILE A N 1
ATOM 615 C CA . ILE A 1 76 ? 2.612 5.463 4.098 1.00 97.88 76 ILE A CA 1
ATOM 616 C C . ILE A 1 76 ? 3.590 4.485 3.447 1.00 97.88 76 ILE A C 1
ATOM 618 O O . ILE A 1 76 ? 4.268 4.849 2.485 1.00 97.88 76 ILE A O 1
ATOM 622 N N . LYS A 1 77 ? 3.663 3.248 3.949 1.00 97.62 77 LYS A N 1
ATOM 623 C CA . LYS A 1 77 ? 4.544 2.215 3.397 1.00 97.62 77 LYS A CA 1
ATOM 624 C C . LYS A 1 77 ? 4.226 1.952 1.924 1.00 97.62 77 LYS A C 1
ATOM 626 O O . LYS A 1 77 ? 5.129 2.021 1.097 1.00 97.62 77 LYS A O 1
ATOM 631 N N . CYS A 1 78 ? 2.948 1.756 1.594 1.00 97.44 78 CYS A N 1
ATOM 632 C CA . CYS A 1 78 ? 2.510 1.548 0.214 1.00 97.44 78 CYS A CA 1
ATOM 633 C C . CYS A 1 78 ? 2.871 2.733 -0.698 1.00 97.44 78 CYS A C 1
ATOM 635 O O . CYS A 1 78 ? 3.440 2.529 -1.769 1.00 97.44 78 CYS A O 1
ATOM 637 N N . MET A 1 79 ? 2.609 3.972 -0.267 1.00 97.44 79 MET A N 1
ATOM 638 C CA . MET A 1 79 ? 2.914 5.168 -1.066 1.00 97.44 79 MET A CA 1
ATOM 639 C C . MET A 1 79 ? 4.410 5.356 -1.313 1.00 97.44 79 MET A C 1
ATOM 641 O O . MET A 1 79 ? 4.812 5.709 -2.421 1.00 97.44 79 MET A O 1
ATOM 645 N N . ARG A 1 80 ? 5.251 5.101 -0.304 1.00 97.00 80 ARG A N 1
ATOM 646 C CA . ARG A 1 80 ? 6.714 5.158 -0.462 1.00 97.00 80 ARG A CA 1
ATOM 647 C C . ARG A 1 80 ? 7.197 4.157 -1.505 1.00 97.00 80 ARG A C 1
ATOM 649 O O . ARG A 1 80 ? 8.060 4.491 -2.311 1.00 97.00 80 ARG A O 1
ATOM 656 N N . SER A 1 81 ? 6.611 2.970 -1.518 1.00 96.12 81 SER A N 1
ATOM 657 C CA . SER A 1 81 ? 6.984 1.932 -2.471 1.00 96.12 81 SER A CA 1
ATOM 658 C C . SER A 1 81 ? 6.486 2.206 -3.878 1.00 96.12 81 SER A C 1
ATOM 660 O O . SER A 1 81 ? 7.233 1.971 -4.819 1.00 96.12 81 SER A O 1
ATOM 662 N N . LEU A 1 82 ? 5.295 2.790 -4.049 1.00 95.19 82 LEU A N 1
ATOM 663 C CA . LEU A 1 82 ? 4.847 3.275 -5.361 1.00 95.19 82 LEU A CA 1
ATOM 664 C C . LEU A 1 82 ? 5.806 4.328 -5.934 1.00 95.19 82 LEU A C 1
ATOM 666 O O . LEU A 1 82 ? 6.173 4.255 -7.104 1.00 95.19 82 LEU A O 1
ATOM 670 N N . LEU A 1 83 ? 6.272 5.268 -5.103 1.00 94.50 83 LEU A N 1
ATOM 671 C CA . LEU A 1 83 ? 7.278 6.250 -5.517 1.00 94.50 83 LEU A CA 1
ATOM 672 C C . LEU A 1 83 ? 8.586 5.570 -5.943 1.00 94.50 83 LEU A C 1
ATOM 674 O O . LEU A 1 83 ? 9.147 5.924 -6.977 1.00 94.50 83 LEU A O 1
ATOM 678 N N . GLN A 1 84 ? 9.049 4.568 -5.192 1.00 94.00 84 GLN A N 1
ATOM 679 C CA . GLN A 1 84 ? 10.229 3.785 -5.561 1.00 94.00 84 GLN A CA 1
ATOM 680 C C . GLN A 1 84 ? 10.038 3.047 -6.898 1.00 94.00 84 GLN A C 1
ATOM 682 O O . GLN A 1 84 ? 10.942 3.059 -7.732 1.00 94.00 84 GLN A O 1
ATOM 687 N N . CYS A 1 85 ? 8.859 2.468 -7.135 1.00 93.19 85 CYS A N 1
ATOM 688 C CA . CYS A 1 85 ? 8.517 1.812 -8.398 1.00 93.19 85 CYS A CA 1
ATOM 689 C C . CYS A 1 85 ? 8.601 2.785 -9.584 1.00 93.19 85 CYS A C 1
ATOM 691 O O . CYS A 1 85 ? 9.177 2.466 -10.622 1.00 93.19 85 CYS A O 1
ATOM 693 N N . TRP A 1 86 ? 8.104 4.015 -9.423 1.00 90.88 86 TRP A N 1
ATOM 694 C CA . TRP A 1 86 ? 8.251 5.052 -10.448 1.00 90.88 86 TRP A CA 1
ATOM 695 C C . TRP A 1 86 ? 9.696 5.508 -10.646 1.00 90.88 86 TRP A C 1
ATOM 697 O O . TRP A 1 86 ? 10.090 5.788 -11.776 1.00 90.88 86 TRP A O 1
ATOM 707 N N . MET A 1 87 ? 10.517 5.527 -9.593 1.00 91.88 87 MET A N 1
ATOM 708 C CA . MET A 1 87 ? 11.940 5.849 -9.729 1.00 91.88 87 MET A CA 1
ATOM 709 C C . MET A 1 87 ? 12.690 4.839 -10.615 1.00 91.88 87 MET A C 1
ATOM 711 O O . MET A 1 87 ? 13.576 5.249 -11.370 1.00 91.88 87 MET A O 1
ATOM 715 N N . TYR A 1 88 ? 12.311 3.553 -10.606 1.00 89.94 88 TYR A N 1
ATOM 716 C CA . TYR A 1 88 ? 12.876 2.554 -11.530 1.00 89.94 88 TYR A CA 1
ATOM 717 C C . TYR A 1 88 ? 12.557 2.834 -13.002 1.00 89.94 88 TYR A C 1
ATOM 719 O O . TYR A 1 88 ? 13.308 2.414 -13.878 1.00 89.94 88 TYR A O 1
ATOM 727 N N . GLN A 1 89 ? 11.4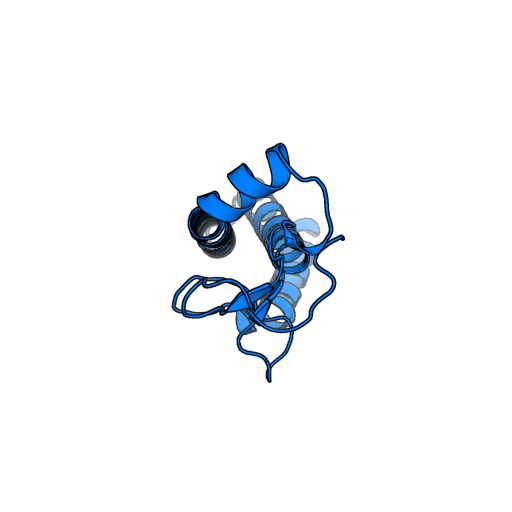87 3.577 -13.280 1.00 89.25 89 GLN A N 1
ATOM 728 C CA . GLN A 1 89 ? 11.039 3.896 -14.637 1.00 89.25 89 GLN A CA 1
ATOM 729 C C . GLN A 1 89 ? 11.478 5.282 -15.113 1.00 89.25 89 GLN A C 1
ATOM 731 O O . GLN A 1 89 ? 11.051 5.732 -16.170 1.00 89.25 89 GLN A O 1
ATOM 736 N N . THR A 1 90 ? 12.355 5.966 -14.373 1.00 90.00 90 THR A N 1
ATOM 737 C CA . THR A 1 90 ? 12.858 7.312 -14.716 1.00 90.00 90 THR A CA 1
ATOM 738 C C . THR A 1 90 ? 13.339 7.436 -16.158 1.00 90.00 90 THR A C 1
ATOM 740 O O . THR A 1 90 ? 13.018 8.417 -16.820 1.00 90.00 90 THR A O 1
ATOM 743 N N . ARG A 1 91 ? 14.040 6.425 -16.682 1.00 86.94 91 ARG A N 1
ATOM 744 C CA . ARG A 1 91 ? 14.469 6.406 -18.086 1.00 86.94 91 ARG A CA 1
ATOM 745 C C . ARG A 1 91 ? 13.290 6.390 -19.068 1.00 86.94 91 ARG A C 1
ATOM 747 O O . ARG A 1 91 ? 13.299 7.174 -20.009 1.00 86.94 91 ARG A O 1
ATOM 754 N N . GLN A 1 92 ? 12.282 5.550 -18.826 1.00 85.75 92 GLN A N 1
ATOM 755 C CA . GLN A 1 92 ? 11.073 5.498 -19.658 1.00 85.75 92 GLN A CA 1
ATOM 756 C C . GLN A 1 92 ? 10.315 6.827 -19.614 1.00 85.75 92 GLN A C 1
ATOM 758 O O . GLN A 1 92 ? 9.823 7.279 -20.637 1.00 85.75 92 GLN A O 1
ATOM 763 N N . VAL A 1 93 ? 10.292 7.512 -18.463 1.00 86.69 93 VAL A N 1
ATOM 764 C CA . VAL A 1 93 ? 9.696 8.855 -18.364 1.00 86.69 93 VAL A CA 1
ATOM 765 C C . VAL A 1 93 ? 10.387 9.851 -19.294 1.00 86.69 93 VAL A C 1
ATOM 767 O O . VAL A 1 93 ? 9.710 10.648 -19.939 1.00 86.69 93 VAL A O 1
ATOM 770 N N . GLU A 1 94 ? 11.720 9.833 -19.373 1.00 88.12 94 GLU A N 1
ATOM 771 C CA . GLU A 1 94 ? 12.452 10.715 -20.291 1.00 88.12 94 GLU A CA 1
ATOM 772 C C . GLU A 1 94 ? 12.197 10.359 -21.761 1.00 88.12 94 GLU A C 1
ATOM 774 O O . GLU A 1 94 ? 12.029 11.255 -22.587 1.00 88.12 94 GLU A O 1
ATOM 779 N N . GLU A 1 95 ? 12.105 9.069 -22.085 1.00 86.38 95 GLU A N 1
ATOM 780 C CA . GLU A 1 95 ? 11.776 8.597 -23.435 1.00 86.38 95 GLU A CA 1
ATOM 781 C C . GLU A 1 95 ? 10.334 8.984 -23.830 1.00 86.38 95 GLU A C 1
ATOM 783 O O . GLU A 1 95 ? 10.124 9.502 -24.928 1.00 86.38 95 GLU A O 1
ATOM 788 N N . PHE A 1 96 ? 9.365 8.863 -22.914 1.00 85.56 96 PHE A N 1
ATOM 789 C CA . PHE A 1 96 ? 7.956 9.232 -23.119 1.00 85.56 96 PHE A CA 1
ATOM 790 C C . PHE A 1 96 ? 7.744 10.725 -23.416 1.00 85.56 96 PHE A C 1
ATOM 792 O O . PHE A 1 96 ? 6.853 11.110 -24.176 1.00 85.56 96 PHE A O 1
ATOM 799 N N . LYS A 1 97 ? 8.568 11.598 -22.818 1.00 87.00 97 LYS A N 1
ATOM 800 C CA . LYS A 1 97 ? 8.514 13.050 -23.076 1.00 87.00 97 LYS A CA 1
ATOM 801 C C . LYS A 1 97 ? 8.841 13.393 -24.525 1.00 87.00 97 LYS A C 1
ATOM 803 O O . LYS A 1 97 ? 8.329 14.384 -25.039 1.00 87.00 97 LYS A O 1
ATOM 808 N N . VAL A 1 98 ? 9.739 12.626 -25.142 1.00 88.19 98 VAL A N 1
ATOM 809 C CA . VAL A 1 98 ? 10.168 12.831 -26.530 1.00 88.19 98 VAL A CA 1
ATOM 810 C C . VAL A 1 98 ? 9.215 12.116 -27.482 1.00 88.19 98 VAL A C 1
ATOM 812 O O . VAL A 1 98 ? 8.795 12.699 -28.479 1.00 88.19 98 VAL A O 1
ATOM 815 N N . ASN A 1 99 ? 8.848 10.881 -27.144 1.00 81.00 99 ASN A N 1
ATOM 816 C CA . ASN A 1 99 ? 7.994 10.019 -27.946 1.00 81.00 99 ASN A CA 1
ATOM 817 C C . ASN A 1 99 ? 6.766 9.640 -27.119 1.00 81.00 99 ASN A C 1
ATOM 819 O O . ASN A 1 99 ? 6.879 8.854 -26.188 1.00 81.00 99 ASN A O 1
ATOM 823 N N . SER A 1 100 ? 5.594 10.188 -27.432 1.00 77.81 100 SER A N 1
ATOM 824 C CA . SER A 1 100 ? 4.347 9.873 -26.717 1.00 77.81 100 SER A CA 1
ATOM 825 C C . SER A 1 100 ? 3.618 8.685 -27.351 1.00 77.81 100 SER A C 1
ATOM 827 O O . SER A 1 100 ? 2.471 8.810 -27.778 1.00 77.81 100 SER A O 1
ATOM 829 N N . ASP A 1 101 ? 4.311 7.556 -27.470 1.00 78.38 101 ASP A N 1
ATOM 830 C CA . ASP A 1 101 ? 3.767 6.309 -28.004 1.00 78.38 101 ASP A CA 1
ATOM 831 C C . ASP A 1 101 ? 3.476 5.289 -26.888 1.00 78.38 101 ASP A C 1
ATOM 833 O O . ASP A 1 101 ? 3.780 5.500 -25.713 1.00 78.38 101 ASP A O 1
ATOM 837 N N . GLU A 1 102 ? 2.804 4.192 -27.240 1.00 74.44 102 GLU A N 1
ATOM 838 C CA . GLU A 1 102 ? 2.417 3.162 -26.269 1.00 74.44 102 GLU A CA 1
ATOM 839 C C . GLU A 1 102 ? 3.621 2.374 -25.731 1.00 74.44 102 GLU A C 1
ATOM 841 O O . GLU A 1 102 ? 3.557 1.852 -24.620 1.00 74.44 102 GLU A O 1
ATOM 846 N N . GLN A 1 103 ? 4.721 2.302 -26.488 1.00 74.19 103 GLN A N 1
ATOM 847 C CA . GLN A 1 103 ? 5.912 1.527 -26.129 1.00 74.19 103 GLN A CA 1
ATOM 848 C C . GLN A 1 103 ? 6.791 2.260 -25.115 1.00 74.19 103 GLN A C 1
ATOM 850 O O . GLN A 1 103 ? 7.478 1.622 -24.321 1.00 74.19 103 GLN A O 1
ATOM 855 N N . SER A 1 104 ? 6.761 3.591 -25.125 1.00 73.50 104 SER A N 1
ATOM 856 C CA . SER A 1 104 ? 7.447 4.439 -24.151 1.00 73.50 104 SER A CA 1
ATOM 857 C C . SER A 1 104 ? 6.602 4.735 -22.904 1.00 73.50 104 SER A C 1
ATOM 859 O O . SER A 1 104 ? 7.072 5.426 -21.998 1.00 73.50 104 SER A O 1
ATOM 861 N N . CYS A 1 105 ? 5.362 4.238 -22.824 1.00 81.44 105 CYS A N 1
ATOM 862 C CA . CYS A 1 105 ? 4.479 4.474 -21.683 1.00 81.44 105 CYS A CA 1
ATOM 863 C C . CYS A 1 105 ? 5.002 3.801 -20.400 1.00 81.44 105 CYS A C 1
ATOM 865 O O . CYS A 1 105 ? 5.551 2.701 -20.432 1.00 81.44 105 CYS A O 1
ATOM 867 N N . LEU A 1 106 ? 4.796 4.449 -19.249 1.00 85.44 106 LEU A N 1
ATOM 868 C CA . LEU A 1 106 ? 5.200 3.900 -17.956 1.00 85.44 106 LEU A CA 1
ATOM 869 C C . LEU A 1 106 ? 4.350 2.679 -17.600 1.00 85.44 106 LEU A C 1
ATOM 871 O O . LEU A 1 106 ? 3.121 2.746 -17.612 1.00 85.44 106 LEU A O 1
ATOM 875 N N . SER A 1 107 ? 4.993 1.620 -17.122 1.00 87.00 107 SER A N 1
ATOM 876 C CA . SER A 1 107 ? 4.298 0.476 -16.550 1.00 87.00 107 SER A CA 1
ATOM 877 C C . SER A 1 107 ? 3.511 0.865 -15.299 1.00 87.00 107 SER A C 1
ATOM 879 O O . SER A 1 107 ? 3.994 1.567 -14.400 1.00 87.00 107 SER A O 1
ATOM 881 N N . THR A 1 108 ? 2.277 0.375 -15.237 1.00 88.94 108 THR A N 1
ATOM 882 C CA . THR A 1 108 ? 1.358 0.524 -14.104 1.00 88.94 108 THR A CA 1
ATOM 883 C C . THR A 1 108 ? 1.299 -0.724 -13.221 1.00 88.94 108 THR A C 1
ATOM 885 O O . THR A 1 108 ? 0.563 -0.731 -12.229 1.00 88.94 108 THR A O 1
ATOM 888 N N . LEU A 1 109 ? 2.049 -1.773 -13.571 1.00 90.75 109 LEU A N 1
ATOM 889 C CA . LEU A 1 109 ? 2.066 -3.063 -12.893 1.00 90.75 109 LEU A CA 1
ATOM 890 C C . LEU A 1 109 ? 3.485 -3.363 -12.400 1.00 90.75 109 LEU A C 1
ATOM 892 O O . LEU A 1 109 ? 4.432 -3.363 -13.185 1.00 90.75 109 LEU A O 1
ATOM 896 N N . PHE A 1 110 ? 3.628 -3.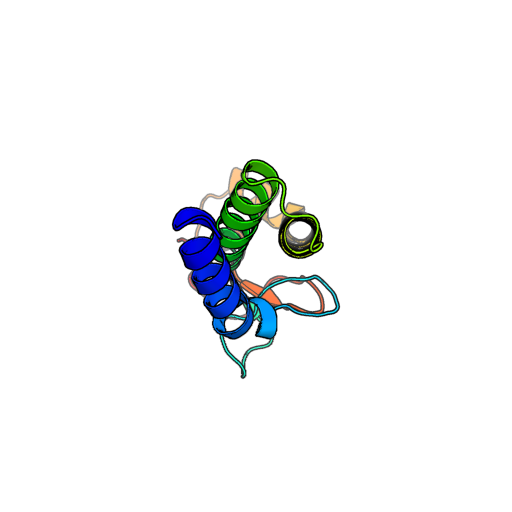625 -11.103 1.00 92.06 110 PHE A N 1
ATOM 897 C CA . PHE A 1 110 ? 4.928 -3.845 -10.469 1.00 92.06 110 PHE A CA 1
ATOM 898 C C . PHE A 1 110 ? 4.949 -5.128 -9.668 1.00 92.06 110 PHE A C 1
ATOM 900 O O . PHE A 1 110 ? 3.963 -5.464 -9.016 1.00 92.06 110 PHE A O 1
ATOM 907 N N . ASP A 1 111 ? 6.087 -5.809 -9.668 1.00 92.56 111 ASP A N 1
ATOM 908 C CA . ASP A 1 111 ? 6.313 -6.930 -8.764 1.00 92.56 111 ASP A CA 1
ATOM 909 C C . ASP A 1 111 ? 6.304 -6.432 -7.303 1.00 92.56 111 ASP A C 1
ATOM 911 O O . ASP A 1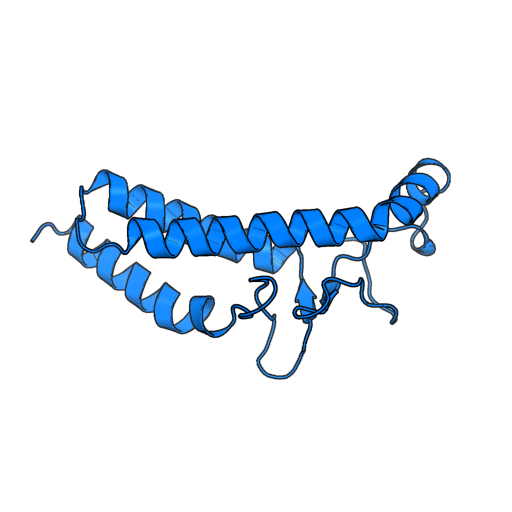 111 ? 7.016 -5.490 -6.946 1.00 92.56 111 ASP A O 1
ATOM 915 N N . ILE A 1 112 ? 5.482 -7.039 -6.445 1.00 92.81 112 ILE A N 1
ATOM 916 C CA . ILE A 1 112 ? 5.235 -6.566 -5.072 1.00 92.81 112 ILE A CA 1
ATOM 917 C C . ILE A 1 112 ? 6.422 -6.779 -4.124 1.00 92.81 112 ILE A C 1
ATOM 919 O O . ILE A 1 112 ? 6.456 -6.175 -3.050 1.00 92.81 112 ILE A O 1
ATOM 923 N N . HIS A 1 113 ? 7.388 -7.616 -4.503 1.00 91.62 113 HIS A N 1
ATOM 924 C CA . HIS A 1 113 ? 8.568 -7.925 -3.698 1.00 91.62 113 HIS A CA 1
ATOM 925 C C . HIS A 1 113 ? 9.783 -7.105 -4.136 1.00 91.62 113 HIS A C 1
ATOM 927 O O . HIS A 1 113 ? 10.573 -6.665 -3.303 1.00 91.62 113 HIS A O 1
ATOM 933 N N . THR A 1 114 ? 9.931 -6.873 -5.441 1.00 92.25 114 THR A N 1
ATOM 934 C CA . THR A 1 114 ? 11.107 -6.215 -6.031 1.00 92.25 114 THR A CA 1
ATOM 935 C C . THR A 1 114 ? 10.848 -4.781 -6.485 1.00 92.25 114 THR A C 1
ATOM 937 O O . THR A 1 114 ? 11.796 -4.005 -6.605 1.00 92.25 114 THR A O 1
ATOM 940 N N . GLY A 1 115 ? 9.590 -4.410 -6.742 1.00 91.19 115 GLY A N 1
ATOM 941 C CA . GLY A 1 115 ? 9.191 -3.087 -7.229 1.00 91.19 115 GLY A CA 1
ATOM 942 C C . GLY A 1 115 ? 9.556 -2.833 -8.691 1.00 91.19 115 GLY A C 1
ATOM 943 O O . GLY A 1 115 ? 9.416 -1.709 -9.174 1.00 91.19 115 GLY A O 1
ATOM 944 N N . LYS A 1 116 ? 10.048 -3.855 -9.401 1.00 91.94 116 LYS A N 1
ATOM 945 C CA . LYS A 1 116 ? 10.390 -3.755 -10.819 1.00 91.94 116 LYS A CA 1
ATOM 946 C C . LYS A 1 116 ? 9.121 -3.709 -11.675 1.00 91.94 116 LYS A C 1
ATOM 948 O O . LYS A 1 116 ? 8.140 -4.373 -11.325 1.00 91.94 116 LYS A O 1
ATOM 953 N N . PRO A 1 117 ? 9.127 -2.939 -12.776 1.00 89.44 117 PRO A N 1
ATOM 954 C CA . PRO A 1 117 ? 8.014 -2.926 -13.715 1.00 89.44 117 PRO A CA 1
ATOM 955 C C . PRO A 1 117 ? 7.833 -4.309 -14.343 1.00 89.44 117 PRO A C 1
ATOM 957 O O . PRO A 1 117 ? 8.804 -5.028 -14.575 1.00 89.44 117 PRO A O 1
ATOM 960 N N . TYR A 1 118 ? 6.585 -4.678 -14.611 1.00 86.12 118 TYR A N 1
ATOM 961 C CA . TYR A 1 118 ? 6.275 -5.861 -15.403 1.00 86.12 118 TYR A CA 1
ATOM 962 C C . TYR A 1 118 ? 6.771 -5.673 -16.843 1.00 86.12 118 TYR A C 1
ATOM 964 O O . TYR A 1 118 ? 6.471 -4.652 -17.458 1.00 86.12 118 TYR A O 1
ATOM 972 N N . GLU A 1 119 ? 7.522 -6.650 -17.356 1.00 76.94 119 GLU A N 1
ATOM 973 C CA . GLU A 1 119 ? 8.156 -6.612 -18.688 1.00 76.94 119 GLU A CA 1
ATOM 974 C C . GLU A 1 119 ? 7.352 -7.362 -19.773 1.00 76.94 119 GLU A C 1
ATOM 976 O O . GLU A 1 119 ? 7.797 -7.456 -20.914 1.00 76.94 119 GLU A O 1
ATOM 981 N N . GLY A 1 120 ? 6.192 -7.937 -19.431 1.00 72.88 120 GLY A N 1
ATOM 982 C CA . GLY A 1 120 ? 5.309 -8.601 -20.398 1.00 72.88 120 GLY A CA 1
ATOM 983 C C . GLY A 1 120 ? 4.315 -7.645 -21.063 1.00 72.88 120 GLY A C 1
ATOM 984 O O . GLY A 1 120 ? 4.198 -6.483 -20.681 1.00 72.88 120 GLY A O 1
ATOM 985 N N . GLU A 1 121 ? 3.555 -8.150 -22.040 1.00 67.19 121 GLU A N 1
ATOM 986 C CA . GLU A 1 121 ? 2.517 -7.360 -22.710 1.00 67.19 121 GLU A CA 1
ATOM 987 C C . GLU A 1 121 ? 1.387 -6.996 -21.736 1.00 67.19 121 GLU A C 1
ATOM 989 O O . GLU A 1 121 ? 0.652 -7.856 -21.246 1.00 67.19 121 GLU A O 1
ATOM 994 N N . TYR A 1 122 ? 1.232 -5.702 -21.461 1.00 68.75 122 TYR A N 1
ATOM 995 C CA . TYR A 1 122 ? 0.117 -5.165 -20.694 1.00 68.75 122 TYR A CA 1
ATOM 996 C C . TYR A 1 122 ? -0.237 -3.765 -21.204 1.00 68.75 122 TYR A C 1
ATOM 998 O O . TYR A 1 122 ? 0.636 -2.953 -21.494 1.00 68.75 122 TYR A O 1
ATOM 1006 N N . ASN A 1 123 ? -1.532 -3.457 -21.289 1.00 66.81 123 ASN A N 1
ATOM 1007 C CA . ASN A 1 123 ? -1.987 -2.130 -21.705 1.00 66.81 123 ASN A CA 1
ATOM 1008 C C . ASN A 1 123 ? -1.765 -1.123 -20.568 1.00 66.81 123 ASN A C 1
ATOM 1010 O O . ASN A 1 123 ? -2.572 -1.015 -19.641 1.00 66.81 123 ASN A O 1
ATOM 1014 N N . HIS A 1 124 ? -0.637 -0.417 -20.637 1.00 63.22 124 HIS A N 1
ATOM 1015 C CA . HIS A 1 124 ? -0.175 0.518 -19.611 1.00 63.22 124 HIS A CA 1
ATOM 1016 C C . HIS A 1 124 ? -0.894 1.880 -19.635 1.00 63.22 124 HIS A C 1
ATOM 1018 O O . HIS A 1 124 ? -0.913 2.578 -18.623 1.00 63.22 124 HIS A O 1
ATOM 1024 N N . LEU A 1 125 ? -1.547 2.235 -20.748 1.00 60.41 125 LEU A N 1
ATOM 1025 C CA . LEU A 1 125 ? -2.430 3.401 -20.844 1.00 60.41 125 LEU A CA 1
ATOM 1026 C C . LEU A 1 125 ? -3.753 3.119 -20.116 1.00 60.41 125 LEU A C 1
ATOM 1028 O O . LEU A 1 125 ? -4.571 2.323 -20.583 1.00 60.41 125 LEU A O 1
ATOM 1032 N N . GLN A 1 126 ? -3.956 3.764 -18.964 1.00 60.19 126 GLN A N 1
ATOM 1033 C CA . GLN A 1 126 ? -5.163 3.648 -18.136 1.00 60.19 126 GLN A CA 1
ATOM 1034 C C . GLN A 1 126 ? -5.670 4.986 -17.616 1.00 60.19 126 GLN A C 1
ATOM 1036 O O . GLN A 1 126 ? -4.838 5.887 -17.373 1.00 60.19 126 GLN A O 1
#

pLDDT: mean 89.06, std 9.78, range [57.66, 98.19]

Nearest PDB structures (foldseek):
  8jfl-assembly1_N  TM=9.132E-01  e=7.512E-07  Homo sapiens
  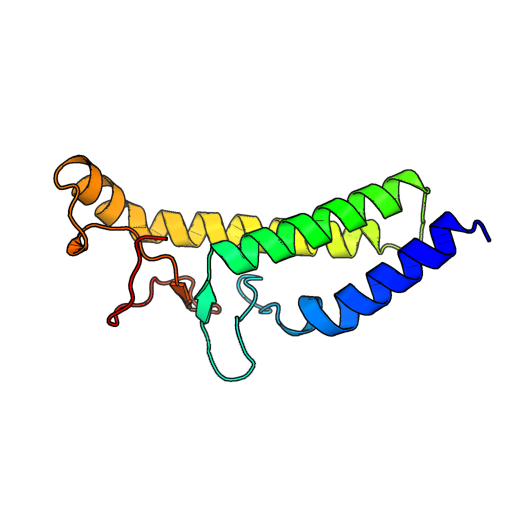8jfk-assembly1_N  TM=9.174E-01  e=2.441E-06  Homo sapiens
  8jfl-assembly1_A  TM=9.129E-01  e=4.040E-05  Homo sapiens

Organism: Myxobolus squamalis (NCBI:txid59785)

InterPro domains:
  IPR008734 Phosphorylase kinase alpha/beta subunit [PTHR10749] (2-126)
  IPR011613 GH15-like domain [PF00723] (38-126)

Radius of gyration: 17.08 Å; Cα contacts (8 Å, |Δi|>4): 163; chains: 1; bounding box: 37×29×51 Å

Sequence (126 aa):
MSDKMKKLKKYYSYIKHTILPYQSSDLGLFSRFDSDNFGHVRENVYCVICLWAASLAFKYVDDASGKAYELEHTAIKCMRSLLQCWMYQTRQVEEFKVNSDEQSCLSTLFDIHTGKPYEGEYNHLQ